Protein AF-A0AAN1KRB4-F1 (afdb_monomer)

Structure (mmCIF, N/CA/C/O backbone):
data_AF-A0AAN1KRB4-F1
#
_entry.id   AF-A0AAN1KRB4-F1
#
loop_
_atom_site.group_PDB
_atom_site.id
_atom_site.type_symbol
_atom_site.label_atom_id
_atom_site.label_alt_id
_atom_site.label_comp_id
_atom_site.label_asym_id
_atom_site.label_entity_id
_atom_site.label_seq_id
_atom_site.pdbx_PDB_ins_code
_atom_site.Cartn_x
_atom_site.Cartn_y
_atom_site.Cartn_z
_atom_site.occupancy
_atom_site.B_iso_or_equiv
_atom_site.auth_seq_id
_atom_site.auth_comp_id
_atom_site.auth_asym_id
_atom_site.auth_atom_id
_atom_site.pdbx_PDB_model_num
ATOM 1 N N . MET A 1 1 ? 8.442 -4.820 14.710 1.00 92.19 1 MET A N 1
ATOM 2 C CA . MET A 1 1 ? 7.983 -5.711 13.628 1.00 92.19 1 MET A CA 1
ATOM 3 C C . MET A 1 1 ? 9.066 -5.723 12.569 1.00 92.19 1 MET A C 1
ATOM 5 O O . MET A 1 1 ? 9.527 -4.646 12.217 1.00 92.19 1 MET A O 1
ATOM 9 N N . ASP A 1 2 ? 9.508 -6.899 12.137 1.00 96.44 2 ASP A N 1
ATOM 10 C CA . ASP A 1 2 ? 10.569 -7.043 11.136 1.00 96.44 2 ASP A CA 1
ATOM 11 C C . ASP A 1 2 ? 9.951 -7.158 9.734 1.00 96.44 2 ASP A C 1
ATOM 13 O O . ASP A 1 2 ? 9.523 -8.234 9.315 1.00 96.44 2 ASP A O 1
ATOM 17 N N . ILE A 1 3 ? 9.810 -6.015 9.053 1.00 97.56 3 ILE A N 1
ATOM 18 C CA . ILE A 1 3 ? 9.165 -5.931 7.735 1.00 97.56 3 ILE A CA 1
ATOM 19 C C . ILE A 1 3 ? 9.914 -6.744 6.665 1.00 97.56 3 ILE A C 1
ATOM 21 O O . ILE A 1 3 ? 9.226 -7.473 5.952 1.00 97.56 3 ILE A O 1
ATOM 25 N N . PRO A 1 4 ? 11.260 -6.709 6.562 1.00 96.88 4 PRO A N 1
ATOM 26 C CA . PRO A 1 4 ? 11.998 -7.571 5.634 1.00 96.88 4 PRO A CA 1
ATOM 27 C C . PRO A 1 4 ? 11.639 -9.058 5.760 1.00 96.88 4 PRO A C 1
ATOM 29 O O . PRO A 1 4 ? 11.318 -9.711 4.764 1.00 96.88 4 PRO A O 1
ATOM 32 N N . THR A 1 5 ? 11.609 -9.590 6.988 1.00 97.75 5 THR A N 1
ATOM 33 C CA . THR A 1 5 ? 11.229 -10.992 7.223 1.00 97.75 5 THR A CA 1
ATOM 34 C C . THR A 1 5 ? 9.788 -11.258 6.796 1.00 97.75 5 THR A C 1
ATOM 36 O O .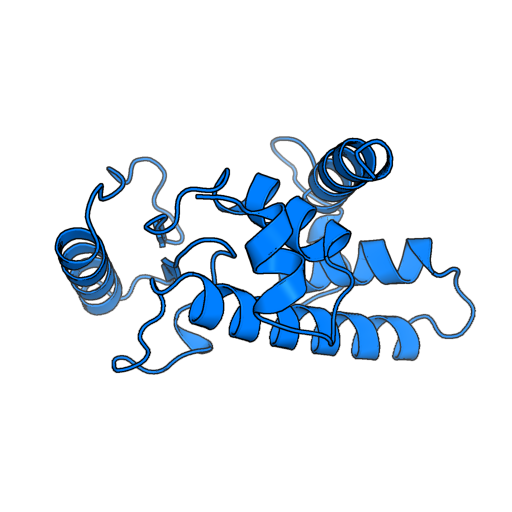 THR A 1 5 ? 9.531 -12.239 6.098 1.00 97.75 5 THR A O 1
ATOM 39 N N . LEU A 1 6 ? 8.837 -10.387 7.149 1.00 98.19 6 LEU A N 1
ATOM 40 C CA . LEU A 1 6 ? 7.437 -10.544 6.736 1.00 98.19 6 LEU A CA 1
ATOM 41 C C . LEU A 1 6 ? 7.275 -10.482 5.207 1.00 98.19 6 LEU A C 1
ATOM 43 O O . LEU A 1 6 ? 6.603 -11.329 4.622 1.00 98.19 6 LEU A O 1
ATOM 47 N N . ALA A 1 7 ? 7.937 -9.534 4.542 1.00 97.81 7 ALA A N 1
ATOM 48 C CA . ALA A 1 7 ? 7.913 -9.380 3.090 1.00 97.81 7 ALA A CA 1
ATOM 49 C C . ALA A 1 7 ? 8.419 -10.633 2.351 1.00 97.81 7 ALA A C 1
ATOM 51 O O . ALA A 1 7 ? 7.894 -10.963 1.284 1.00 97.81 7 ALA A O 1
ATOM 52 N N . ALA A 1 8 ? 9.404 -11.333 2.927 1.00 97.19 8 ALA A N 1
ATOM 53 C CA . ALA A 1 8 ? 9.984 -12.561 2.385 1.00 97.19 8 ALA A CA 1
ATOM 54 C C . ALA A 1 8 ? 9.190 -13.840 2.705 1.00 97.19 8 ALA A C 1
ATOM 56 O O . ALA A 1 8 ? 9.277 -14.815 1.956 1.00 97.19 8 ALA A O 1
ATOM 57 N N . THR A 1 9 ? 8.444 -13.861 3.814 1.00 97.75 9 THR A N 1
ATOM 58 C CA . THR A 1 9 ? 7.831 -15.093 4.348 1.00 97.75 9 THR A CA 1
ATOM 59 C C . THR A 1 9 ? 6.319 -15.164 4.192 1.00 97.75 9 THR A C 1
ATOM 61 O O . THR A 1 9 ? 5.792 -16.256 4.009 1.00 97.75 9 THR A O 1
ATOM 64 N N . CYS A 1 10 ? 5.608 -14.035 4.219 1.00 98.19 10 CYS A N 1
ATOM 65 C CA . CYS A 1 10 ? 4.147 -14.038 4.133 1.00 98.19 10 CYS A CA 1
ATOM 66 C C . CYS A 1 10 ? 3.632 -14.350 2.715 1.00 98.19 10 CYS A C 1
ATOM 68 O O . CYS A 1 10 ? 2.470 -14.705 2.550 1.00 98.19 10 CYS A O 1
ATOM 70 N N . GLN A 1 11 ? 4.467 -14.188 1.682 1.00 96.50 11 GLN A N 1
ATOM 71 C CA . GLN A 1 11 ? 4.102 -14.383 0.276 1.00 96.50 11 GLN A CA 1
ATOM 72 C C . GLN A 1 11 ? 5.343 -14.665 -0.591 1.00 96.50 11 GLN A C 1
ATOM 74 O O . GLN A 1 11 ? 6.457 -14.308 -0.213 1.00 96.50 11 GLN A O 1
ATOM 79 N N . HIS A 1 12 ? 5.155 -15.252 -1.781 1.00 96.06 12 HIS A N 1
ATOM 80 C CA . HIS A 1 12 ? 6.253 -15.604 -2.708 1.00 96.06 12 HIS A CA 1
ATOM 81 C C . HIS A 1 12 ? 6.036 -15.147 -4.162 1.00 96.06 12 HIS A C 1
ATOM 83 O O . HIS A 1 12 ? 6.743 -15.576 -5.072 1.00 96.06 12 HIS A O 1
ATOM 89 N N . GLN A 1 13 ? 5.037 -14.303 -4.407 1.00 95.88 13 GLN A N 1
ATOM 90 C CA . GLN A 1 13 ? 4.615 -13.891 -5.749 1.00 95.88 13 GLN A CA 1
ATOM 91 C C . GLN A 1 13 ? 5.159 -12.526 -6.185 1.00 95.88 13 GLN A C 1
ATOM 93 O O . GLN A 1 13 ? 5.163 -12.214 -7.375 1.00 95.88 13 GLN A O 1
ATOM 98 N N . VAL A 1 14 ? 5.606 -11.711 -5.233 1.00 97.75 14 VAL A N 1
ATOM 99 C CA . VAL A 1 14 ? 6.186 -10.385 -5.445 1.00 97.75 14 VAL A CA 1
ATOM 100 C C . VAL A 1 14 ? 7.538 -10.338 -4.737 1.00 97.75 14 VAL A C 1
ATOM 102 O O . VAL A 1 14 ? 7.695 -10.876 -3.643 1.00 97.75 14 VAL A O 1
ATOM 105 N N . HIS A 1 15 ? 8.534 -9.704 -5.355 1.00 97.12 15 HIS A N 1
ATOM 106 C CA . HIS A 1 15 ? 9.855 -9.569 -4.743 1.00 97.12 15 HIS A CA 1
ATOM 107 C C . HIS A 1 15 ? 9.760 -8.785 -3.414 1.00 97.12 15 HIS A C 1
ATOM 109 O O . HIS A 1 15 ? 9.125 -7.724 -3.415 1.00 97.12 15 HIS A O 1
ATOM 115 N N . PRO A 1 16 ? 10.400 -9.2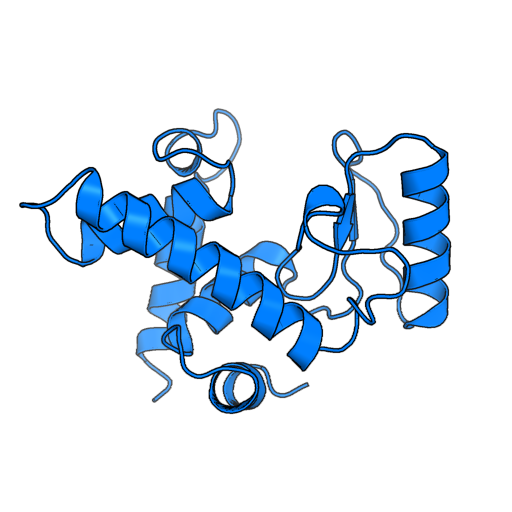32 -2.311 1.00 97.62 16 PRO A N 1
ATOM 116 C CA . PRO A 1 16 ? 10.265 -8.604 -0.988 1.00 97.62 16 PRO A CA 1
ATOM 117 C C . PRO A 1 16 ? 10.532 -7.096 -0.992 1.00 97.62 16 PRO A C 1
ATOM 119 O O . PRO A 1 16 ? 9.738 -6.327 -0.463 1.00 97.62 16 PRO A O 1
ATOM 122 N N . GLN A 1 17 ? 11.542 -6.662 -1.746 1.00 97.25 17 GLN A N 1
ATOM 123 C CA . GLN A 1 17 ? 11.878 -5.248 -1.924 1.00 97.25 17 GLN A CA 1
ATOM 124 C C . GLN A 1 17 ? 10.697 -4.370 -2.390 1.00 97.25 17 GLN A C 1
ATOM 126 O O . GLN A 1 17 ? 10.586 -3.208 -2.002 1.00 97.25 17 GLN A O 1
ATOM 131 N N . VAL A 1 18 ? 9.807 -4.899 -3.241 1.00 98.19 18 VAL A N 1
ATOM 132 C CA . VAL A 1 18 ? 8.611 -4.166 -3.692 1.00 98.19 18 VAL A CA 1
ATOM 133 C C . VAL A 1 18 ? 7.607 -4.043 -2.548 1.00 98.19 18 VAL A C 1
ATOM 135 O O . VAL A 1 18 ? 7.037 -2.972 -2.362 1.00 98.19 18 VAL A O 1
ATOM 138 N N . ILE A 1 19 ? 7.420 -5.107 -1.762 1.00 98.56 19 ILE A N 1
ATOM 139 C CA . ILE A 1 19 ? 6.548 -5.099 -0.581 1.00 98.56 19 ILE A CA 1
ATOM 140 C C . ILE A 1 19 ? 7.051 -4.074 0.440 1.00 98.56 19 ILE A C 1
ATOM 142 O O . ILE A 1 19 ? 6.280 -3.225 0.879 1.00 98.56 19 ILE A O 1
ATOM 146 N N . GLU A 1 20 ? 8.348 -4.088 0.752 1.00 98.50 20 GLU A N 1
ATOM 147 C CA . GLU A 1 20 ? 8.988 -3.130 1.663 1.00 98.50 20 GLU A CA 1
ATOM 148 C C . GLU A 1 20 ? 8.801 -1.682 1.185 1.00 98.50 20 GLU A C 1
ATOM 150 O O . GLU A 1 20 ? 8.389 -0.810 1.953 1.00 98.50 20 GLU A O 1
ATOM 155 N N . ALA A 1 21 ? 9.010 -1.428 -0.112 1.00 98.25 21 ALA A N 1
ATOM 156 C CA . ALA A 1 21 ? 8.821 -0.108 -0.705 1.00 98.25 21 ALA A CA 1
ATOM 157 C C . ALA A 1 21 ? 7.369 0.393 -0.622 1.00 98.25 21 ALA A C 1
ATOM 159 O O . ALA A 1 21 ? 7.152 1.586 -0.404 1.00 98.25 21 ALA A O 1
ATOM 160 N N . ILE A 1 22 ? 6.383 -0.495 -0.794 1.00 98.50 22 ILE A N 1
ATOM 161 C CA . ILE A 1 22 ? 4.960 -0.160 -0.660 1.00 98.50 22 ILE A CA 1
ATOM 162 C C . ILE A 1 22 ? 4.610 0.112 0.809 1.00 98.50 22 ILE A C 1
ATOM 164 O O . ILE A 1 22 ? 4.014 1.143 1.109 1.00 98.50 22 ILE A O 1
ATOM 168 N N . ILE A 1 23 ? 5.039 -0.737 1.746 1.00 98.62 23 ILE A N 1
ATOM 169 C CA . ILE A 1 23 ? 4.775 -0.542 3.182 1.00 98.62 23 ILE A CA 1
ATOM 170 C C . ILE A 1 23 ? 5.341 0.798 3.678 1.00 98.62 23 ILE A C 1
ATOM 172 O O . ILE A 1 23 ? 4.669 1.526 4.416 1.00 98.62 23 ILE A O 1
ATOM 176 N N . ASP A 1 24 ? 6.540 1.171 3.227 1.00 97.62 24 ASP A N 1
ATOM 177 C CA . ASP A 1 24 ? 7.171 2.455 3.543 1.00 97.62 24 ASP A CA 1
ATOM 178 C C . ASP A 1 24 ? 6.292 3.657 3.175 1.00 97.62 24 ASP A C 1
ATOM 180 O O . ASP A 1 24 ? 6.144 4.599 3.964 1.00 97.62 24 ASP A O 1
ATOM 184 N N . ILE A 1 25 ? 5.736 3.652 1.960 1.00 96.69 25 ILE A N 1
ATOM 185 C CA . ILE A 1 25 ? 4.970 4.788 1.432 1.00 96.69 25 ILE A CA 1
ATOM 186 C C . ILE A 1 25 ? 3.515 4.797 1.901 1.00 96.69 25 ILE A C 1
ATOM 188 O O . ILE A 1 25 ? 2.936 5.885 1.970 1.00 96.69 25 ILE A O 1
ATOM 192 N N . GLU A 1 26 ? 2.953 3.628 2.205 1.00 96.81 26 GLU A N 1
ATOM 193 C CA . GLU A 1 26 ? 1.548 3.455 2.577 1.00 96.81 26 GLU A CA 1
ATOM 194 C C . GLU A 1 26 ? 1.312 3.640 4.077 1.00 96.81 26 GLU A C 1
ATOM 196 O O . GLU A 1 26 ? 0.432 4.395 4.485 1.00 96.81 26 GLU A O 1
ATOM 201 N N . SER A 1 27 ? 2.127 3.006 4.921 1.00 97.75 27 SER A N 1
ATOM 202 C CA . SER A 1 27 ? 1.892 2.979 6.372 1.00 97.75 27 SER A CA 1
ATOM 203 C C . SER A 1 27 ? 3.092 3.409 7.207 1.00 97.75 27 SER A C 1
ATOM 205 O O . SER A 1 27 ? 2.940 3.646 8.408 1.00 97.75 27 SER A O 1
ATOM 207 N N . SER A 1 28 ? 4.282 3.512 6.604 1.00 96.56 28 SER A N 1
ATOM 208 C CA . SER A 1 28 ? 5.549 3.657 7.334 1.00 96.56 28 SER A CA 1
ATOM 209 C C . SER A 1 28 ? 5.765 2.521 8.347 1.00 96.56 28 SER A C 1
ATOM 211 O O . SER A 1 28 ? 6.266 2.751 9.447 1.00 96.56 28 SER A O 1
ATOM 213 N N . GLY A 1 29 ? 5.316 1.308 8.003 1.00 97.38 29 GLY A N 1
ATOM 214 C CA . GLY A 1 29 ? 5.437 0.117 8.848 1.00 97.38 29 GLY A CA 1
ATOM 215 C C . GLY A 1 29 ? 4.457 0.056 10.024 1.00 97.38 29 GLY A C 1
ATOM 216 O O . GLY A 1 29 ? 4.650 -0.753 10.931 1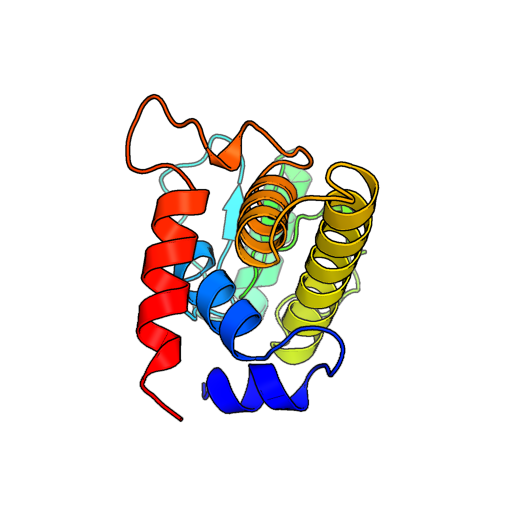.00 97.38 29 GLY A O 1
ATOM 217 N N . ARG A 1 30 ? 3.417 0.902 10.049 1.00 97.81 30 ARG A N 1
ATOM 218 C CA . ARG A 1 30 ? 2.379 0.873 11.092 1.00 97.81 30 ARG A CA 1
ATOM 219 C C . ARG A 1 30 ? 1.287 -0.140 10.722 1.00 97.81 30 ARG A C 1
ATOM 221 O O . ARG A 1 30 ? 0.535 0.121 9.783 1.00 97.81 30 ARG A O 1
ATOM 228 N N . PRO A 1 31 ? 1.142 -1.261 11.452 1.00 98.12 31 PRO A N 1
ATOM 229 C CA . PRO A 1 31 ? 0.234 -2.335 11.051 1.00 98.12 31 PRO A CA 1
ATOM 230 C C . PRO A 1 31 ? -1.242 -1.981 11.186 1.00 98.12 31 PRO A C 1
ATOM 232 O O . PRO A 1 31 ? -2.057 -2.578 10.503 1.00 98.12 31 PRO A O 1
ATOM 235 N N . TYR A 1 32 ? -1.576 -0.986 12.007 1.00 98.44 32 TYR A N 1
ATOM 236 C CA . TYR A 1 32 ? -2.952 -0.553 12.258 1.00 98.44 32 TYR A CA 1
ATOM 237 C C . TYR A 1 32 ? -3.317 0.736 11.511 1.00 98.44 32 TYR A C 1
ATOM 239 O O . TYR A 1 32 ? -4.289 1.405 11.848 1.00 98.44 32 TYR A O 1
ATOM 247 N N . ALA A 1 33 ? -2.516 1.129 10.514 1.00 98.19 33 ALA A N 1
ATOM 248 C CA . ALA A 1 33 ? -2.751 2.365 9.784 1.00 98.19 33 ALA A CA 1
ATOM 249 C C . ALA A 1 33 ? -4.105 2.348 9.058 1.00 98.19 33 ALA A C 1
ATOM 251 O O . ALA A 1 33 ? -4.454 1.370 8.395 1.00 98.19 33 ALA A O 1
ATOM 252 N N . LEU A 1 34 ? -4.838 3.454 9.138 1.00 98.25 34 LEU A N 1
ATOM 253 C CA . LEU A 1 34 ? -6.118 3.659 8.468 1.00 98.25 34 LEU A CA 1
ATOM 254 C C . LEU A 1 34 ? -6.119 4.999 7.738 1.00 98.25 34 LEU A C 1
ATOM 256 O O . LEU A 1 34 ? -5.782 6.038 8.317 1.00 98.25 34 LEU A O 1
ATOM 260 N N . ALA A 1 35 ? -6.560 4.977 6.486 1.00 96.94 35 ALA A N 1
ATOM 261 C CA . ALA A 1 35 ? -6.800 6.165 5.682 1.00 96.94 35 ALA A CA 1
ATOM 262 C C . ALA A 1 35 ? -8.224 6.133 5.129 1.00 96.94 35 ALA A C 1
ATOM 264 O O . ALA A 1 35 ? -8.670 5.108 4.625 1.00 96.94 35 ALA A O 1
ATOM 265 N N . ALA A 1 36 ? -8.928 7.263 5.182 1.00 96.81 36 ALA A N 1
ATOM 266 C CA . ALA A 1 36 ? -10.251 7.411 4.586 1.00 96.81 36 ALA A CA 1
ATOM 267 C C . ALA A 1 36 ? -10.257 8.574 3.592 1.00 96.81 36 ALA A C 1
ATOM 269 O O . ALA A 1 36 ? -9.708 9.645 3.863 1.00 96.81 36 ALA A O 1
ATOM 270 N N . VAL A 1 37 ? -10.890 8.384 2.434 1.00 93.31 37 VAL A N 1
ATOM 271 C CA . VAL A 1 37 ? -10.992 9.437 1.414 1.00 93.31 37 VAL A CA 1
ATOM 272 C C . VAL A 1 37 ? -11.678 10.674 2.003 1.00 93.31 37 VAL A C 1
ATOM 274 O O . VAL A 1 37 ? -12.794 10.605 2.517 1.00 93.31 37 VAL A O 1
ATOM 277 N N . GLY A 1 38 ? -11.000 11.819 1.896 1.00 90.12 38 GLY A N 1
ATOM 278 C CA . GLY A 1 38 ? -11.475 13.107 2.408 1.00 90.12 38 GLY A CA 1
ATOM 279 C C . GLY A 1 38 ? -11.083 13.407 3.857 1.00 90.12 38 GLY A C 1
ATOM 280 O O . GLY A 1 38 ? -11.263 14.542 4.284 1.00 90.12 38 GLY A O 1
ATOM 281 N N . GLU A 1 39 ? -10.499 12.451 4.583 1.00 89.25 39 GLU A N 1
ATOM 282 C CA . GLU A 1 39 ? -10.026 12.658 5.952 1.00 89.25 39 GLU A CA 1
ATOM 283 C C . GLU A 1 39 ? -8.520 12.939 5.975 1.00 89.25 39 GLU A C 1
ATOM 285 O O . GLU A 1 39 ? -7.713 12.164 5.461 1.00 89.25 39 GLU A O 1
ATOM 290 N N . THR A 1 40 ? -8.123 14.057 6.582 1.00 84.50 40 THR A N 1
ATOM 291 C CA . THR A 1 40 ? -6.709 14.464 6.692 1.00 84.50 40 THR A CA 1
ATOM 292 C C . THR A 1 40 ? -6.164 14.390 8.117 1.00 84.50 40 THR A C 1
ATOM 294 O O . THR A 1 40 ? -4.954 14.496 8.306 1.00 84.50 40 THR A O 1
ATOM 297 N N . THR A 1 41 ? -7.028 14.188 9.117 1.00 86.88 41 THR A N 1
ATOM 298 C CA . THR A 1 41 ? -6.682 14.236 10.547 1.00 86.88 41 THR A CA 1
ATOM 299 C C . THR A 1 41 ? -7.248 13.043 11.322 1.00 86.88 41 THR A C 1
ATOM 301 O O . THR A 1 41 ? -7.882 13.215 12.361 1.00 86.88 41 THR A O 1
ATOM 304 N N . LEU A 1 42 ? -7.041 11.822 10.821 1.00 93.00 42 LEU A N 1
ATOM 305 C CA . LEU A 1 42 ? -7.402 10.606 11.556 1.00 93.00 42 LEU A CA 1
ATOM 306 C C . LEU A 1 42 ? -6.356 10.294 12.630 1.00 93.00 42 LEU A C 1
ATOM 308 O O . LEU A 1 42 ? -5.199 10.011 12.304 1.00 93.00 42 LEU A O 1
ATOM 312 N N . THR A 1 43 ? -6.773 10.279 13.897 1.00 95.69 43 THR A N 1
ATOM 313 C CA . THR A 1 43 ? -5.961 9.725 14.987 1.00 95.69 43 THR A CA 1
ATOM 314 C C . THR A 1 43 ? -5.779 8.231 14.747 1.00 95.69 43 THR A C 1
ATOM 316 O O . THR A 1 43 ? -6.749 7.478 14.730 1.00 95.69 43 THR A O 1
ATOM 319 N N . GLN A 1 44 ? -4.533 7.813 14.526 1.00 97.19 44 GLN A N 1
ATOM 320 C CA . GLN A 1 44 ? -4.224 6.427 14.190 1.00 97.19 44 GLN A CA 1
ATOM 321 C C . GLN A 1 44 ? -4.334 5.528 15.431 1.00 97.19 44 GLN A C 1
ATOM 323 O O . GLN A 1 44 ? -3.825 5.904 16.491 1.00 97.19 44 GLN A O 1
ATOM 328 N N . PRO A 1 45 ? -4.960 4.348 15.307 1.00 97.50 45 PRO A N 1
ATOM 329 C CA . PRO A 1 45 ? -5.067 3.388 16.396 1.00 97.50 45 PRO A CA 1
ATOM 330 C C . PRO A 1 45 ? -3.690 2.810 16.747 1.00 97.50 45 PRO A C 1
ATOM 332 O O . PRO A 1 45 ? -2.796 2.692 15.904 1.00 97.50 45 PRO A O 1
ATOM 335 N N . VAL A 1 46 ? -3.526 2.436 18.016 1.00 96.19 46 VAL A N 1
ATOM 336 C CA . VAL A 1 46 ? -2.286 1.839 18.547 1.00 96.19 46 VAL A CA 1
ATOM 337 C C . VAL A 1 46 ? -2.450 0.361 18.905 1.00 96.19 46 VAL A C 1
ATOM 339 O O . VAL A 1 46 ? -1.470 -0.298 19.248 1.00 96.19 46 VAL A O 1
ATOM 342 N N . SER A 1 47 ? -3.671 -0.164 18.801 1.00 97.75 47 SER A N 1
ATOM 343 C CA . SER A 1 47 ? -4.016 -1.558 19.053 1.00 97.75 47 SER A CA 1
ATOM 344 C C . SER A 1 47 ? -4.929 -2.092 17.948 1.00 97.75 47 SER A C 1
ATOM 346 O O . SER A 1 47 ? -5.626 -1.323 17.286 1.00 97.75 47 SER A O 1
ATOM 348 N N . GLU A 1 48 ? -4.923 -3.407 17.748 1.00 97.38 48 GLU A N 1
ATOM 349 C CA . GLU A 1 48 ? -5.788 -4.065 16.767 1.00 97.38 48 GLU A CA 1
ATOM 350 C C . GLU A 1 48 ? -7.290 -3.889 17.078 1.00 97.38 48 GLU A C 1
ATOM 352 O O . GLU A 1 48 ? -8.026 -3.522 16.161 1.00 97.38 48 GLU A O 1
ATOM 357 N N . PRO A 1 49 ? -7.772 -4.037 18.333 1.00 98.00 49 PRO A N 1
ATOM 358 C CA . PRO A 1 49 ? -9.175 -3.762 18.650 1.00 98.00 49 PRO A CA 1
ATOM 359 C C . PRO A 1 49 ? -9.601 -2.328 18.318 1.00 98.00 49 PRO A C 1
ATOM 361 O O . PRO A 1 49 ? -10.661 -2.130 17.726 1.00 98.00 49 PRO A O 1
ATOM 364 N N . ASP A 1 50 ? -8.764 -1.331 18.635 1.00 98.19 50 ASP A N 1
ATOM 365 C CA . ASP A 1 50 ? -9.051 0.071 18.297 1.00 98.19 50 ASP A CA 1
ATOM 366 C C . ASP A 1 50 ? -9.069 0.292 16.778 1.00 98.19 5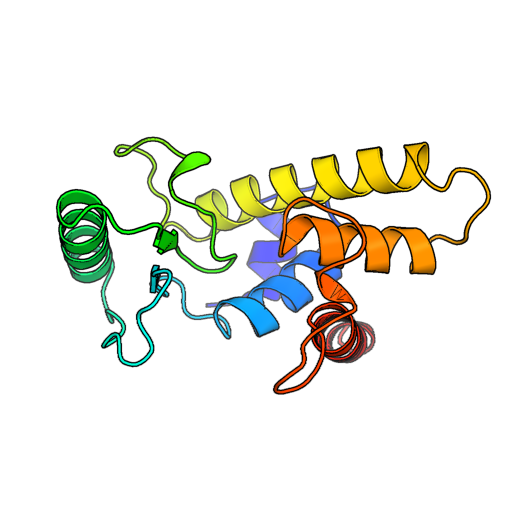0 ASP A C 1
ATOM 368 O O . ASP A 1 50 ? -9.812 1.137 16.275 1.00 98.19 50 ASP A O 1
ATOM 372 N N . ALA A 1 51 ? -8.257 -0.468 16.039 1.00 98.19 51 ALA A N 1
ATOM 373 C CA . ALA A 1 51 ? -8.204 -0.400 14.588 1.00 98.19 51 ALA A CA 1
ATOM 374 C C . ALA A 1 51 ? -9.490 -0.916 13.943 1.00 98.19 51 ALA A C 1
ATOM 376 O O . ALA A 1 51 ? -10.034 -0.234 13.076 1.00 98.19 51 ALA A O 1
ATOM 377 N N . TYR A 1 52 ? -10.026 -2.051 14.403 1.00 98.12 52 TYR A N 1
ATOM 378 C CA . TYR A 1 52 ? -11.337 -2.522 13.946 1.00 98.12 52 TYR A CA 1
ATOM 379 C C . TYR A 1 52 ? -12.458 -1.562 14.348 1.00 98.12 52 TYR A C 1
ATOM 381 O O . TYR A 1 52 ? -13.264 -1.197 13.500 1.00 98.12 52 TYR A O 1
ATOM 389 N N . ALA A 1 53 ? -12.457 -1.045 15.582 1.00 97.62 53 ALA A N 1
ATOM 390 C CA . ALA A 1 53 ? -13.463 -0.070 16.012 1.00 97.62 53 ALA A CA 1
ATOM 391 C C . ALA A 1 53 ? -13.471 1.199 15.135 1.00 97.62 53 ALA A C 1
ATOM 393 O O . ALA A 1 53 ? -14.537 1.709 14.770 1.00 97.62 53 ALA A O 1
ATOM 394 N N . LEU A 1 54 ? -12.291 1.717 14.774 1.00 97.56 54 LEU A N 1
ATOM 395 C CA . LEU A 1 54 ? -12.187 2.864 13.874 1.00 97.56 54 LEU A CA 1
ATOM 396 C C . LEU A 1 54 ? -12.583 2.501 12.436 1.00 97.56 54 LEU A C 1
ATOM 398 O O . LEU A 1 54 ? -13.285 3.284 11.795 1.00 97.56 54 LEU A O 1
ATOM 402 N N . LEU A 1 55 ? -12.164 1.337 11.933 1.00 97.50 55 LEU A N 1
ATOM 403 C CA . LEU A 1 55 ? -12.540 0.841 10.608 1.00 97.50 55 LEU A CA 1
ATOM 404 C C . LEU A 1 55 ? -14.066 0.740 10.474 1.00 97.50 55 LEU A C 1
ATOM 406 O O . LEU A 1 55 ? -14.629 1.329 9.552 1.00 97.50 55 LEU A O 1
ATOM 410 N N . ASP A 1 56 ? -14.733 0.102 11.436 1.00 96.62 56 ASP A N 1
ATOM 411 C CA . ASP A 1 56 ? -16.191 -0.039 11.480 1.00 96.62 56 ASP A CA 1
ATOM 412 C C . ASP A 1 56 ? -16.884 1.324 11.522 1.00 96.62 56 ASP A C 1
ATOM 414 O O . ASP A 1 56 ? -17.838 1.569 10.783 1.00 96.62 56 ASP A O 1
ATOM 418 N N . THR A 1 57 ? -16.369 2.250 12.338 1.00 96.50 57 THR A N 1
ATOM 419 C CA . THR A 1 57 ? -16.897 3.620 12.431 1.00 96.50 57 THR A CA 1
ATOM 420 C C . THR A 1 57 ? -16.829 4.340 11.082 1.00 96.50 57 THR A C 1
ATOM 422 O O . THR A 1 57 ? -17.791 4.992 10.669 1.00 96.50 57 THR A O 1
ATOM 425 N N . LEU A 1 58 ? -15.702 4.227 10.374 1.00 96.75 58 LEU A N 1
ATOM 426 C CA . LEU A 1 58 ? -15.507 4.873 9.077 1.00 96.75 58 LEU A CA 1
ATOM 427 C C . LEU A 1 58 ? -16.374 4.226 7.984 1.00 96.75 58 LEU A C 1
ATOM 429 O O . LEU A 1 58 ? -16.988 4.950 7.195 1.00 96.75 58 LEU A O 1
ATOM 433 N N . ILE A 1 59 ? -16.475 2.893 7.959 1.00 95.56 59 ILE A N 1
ATOM 434 C CA . ILE A 1 59 ? -17.331 2.155 7.017 1.00 95.56 59 ILE A CA 1
ATOM 435 C C . ILE A 1 59 ? -18.806 2.498 7.247 1.00 95.56 59 ILE A C 1
ATOM 437 O O . ILE A 1 59 ? -19.513 2.824 6.292 1.00 95.56 59 ILE A O 1
ATOM 441 N N . ALA A 1 60 ? -19.269 2.501 8.500 1.00 95.94 60 ALA A N 1
ATOM 442 C CA . ALA A 1 60 ? -20.643 2.864 8.852 1.00 95.94 60 ALA A CA 1
ATOM 443 C C . ALA A 1 60 ? -20.982 4.317 8.471 1.00 95.94 60 ALA A C 1
ATOM 445 O O . ALA A 1 60 ? -22.122 4.624 8.124 1.00 95.94 60 ALA A O 1
ATOM 446 N N . ALA A 1 61 ? -19.984 5.206 8.468 1.00 95.81 61 ALA A N 1
ATOM 447 C CA . ALA A 1 61 ? -20.105 6.576 7.974 1.00 95.81 61 ALA A CA 1
ATOM 448 C C . ALA A 1 61 ? -20.057 6.693 6.433 1.00 95.81 61 ALA A C 1
ATOM 450 O O . ALA A 1 61 ? -20.026 7.807 5.903 1.00 95.81 61 ALA A O 1
ATOM 451 N N . GLY A 1 62 ? -20.028 5.574 5.699 1.00 95.69 62 GLY A N 1
ATOM 452 C CA . GLY A 1 62 ? -20.007 5.536 4.235 1.00 95.69 62 GLY A CA 1
ATOM 453 C C . GLY A 1 62 ? -18.678 5.982 3.624 1.00 95.69 62 GLY A C 1
ATOM 454 O O . GLY A 1 62 ? -18.638 6.388 2.460 1.00 95.69 62 GLY A O 1
ATOM 455 N N . LYS A 1 63 ? -17.588 5.966 4.399 1.00 96.75 63 LYS A N 1
ATOM 456 C CA . LYS A 1 63 ? -16.267 6.354 3.904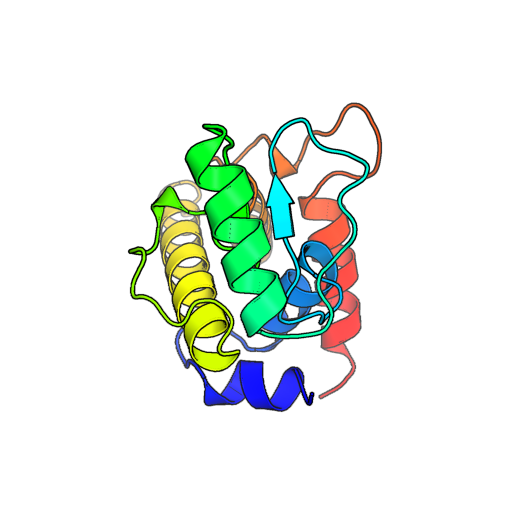 1.00 96.75 63 LYS A CA 1
ATOM 457 C C . LYS A 1 63 ? -15.666 5.249 3.041 1.00 96.75 63 LYS A C 1
ATOM 459 O O . LYS A 1 63 ? -15.957 4.068 3.203 1.00 96.75 63 LYS A O 1
ATOM 464 N N . ASN A 1 64 ? -14.790 5.664 2.130 1.00 96.56 64 ASN A N 1
ATOM 465 C CA . ASN A 1 64 ? -13.916 4.762 1.395 1.00 96.56 64 ASN A CA 1
ATOM 466 C C . ASN A 1 64 ? -12.589 4.643 2.158 1.00 96.56 64 ASN A C 1
ATOM 468 O O . ASN A 1 64 ? -11.842 5.627 2.219 1.00 96.56 64 ASN A O 1
ATOM 472 N N . VAL A 1 65 ? -12.346 3.480 2.766 1.00 97.38 65 VAL A N 1
ATOM 473 C CA . VAL A 1 65 ? -11.271 3.252 3.738 1.00 97.38 65 VAL A CA 1
ATOM 474 C C . VAL A 1 65 ? -10.235 2.262 3.205 1.00 97.38 65 VAL A C 1
ATOM 476 O O . VAL A 1 65 ? -10.568 1.272 2.556 1.00 97.38 65 VAL A O 1
ATOM 479 N N . SER A 1 66 ? -8.970 2.531 3.513 1.00 98.00 66 SER A N 1
ATOM 480 C CA . SER A 1 66 ? -7.829 1.642 3.306 1.00 98.00 66 SER A CA 1
ATOM 481 C C . SER A 1 66 ? -7.174 1.292 4.643 1.00 98.00 66 SER A C 1
ATOM 483 O O . SER A 1 66 ? -7.055 2.156 5.513 1.00 98.00 66 SER A O 1
ATOM 485 N N . ALA A 1 67 ? -6.747 0.036 4.800 1.00 98.44 67 ALA A N 1
ATOM 486 C CA . ALA A 1 67 ? -6.332 -0.536 6.078 1.00 98.44 67 ALA A CA 1
ATOM 487 C C . ALA A 1 67 ? -4.979 -1.271 6.030 1.00 98.44 67 ALA A C 1
ATOM 489 O O . ALA A 1 67 ? -4.636 -1.981 5.079 1.00 98.44 67 ALA A O 1
ATOM 490 N N . GLY A 1 68 ? -4.231 -1.126 7.120 1.00 98.56 68 GLY A N 1
ATOM 491 C CA . GLY A 1 68 ? -3.051 -1.911 7.463 1.00 98.56 68 GLY A CA 1
ATOM 492 C C . GLY A 1 68 ? -1.762 -1.533 6.733 1.00 98.56 68 GLY A C 1
ATOM 493 O O . GLY A 1 68 ? -1.655 -0.464 6.125 1.00 98.56 68 GLY A O 1
ATOM 494 N N . LEU A 1 69 ? -0.761 -2.415 6.824 1.00 98.69 69 LEU A N 1
ATOM 495 C CA . LEU A 1 69 ? 0.613 -2.186 6.348 1.00 98.69 69 LEU A CA 1
ATOM 496 C C . LEU A 1 69 ? 0.694 -1.720 4.889 1.00 98.69 69 LEU A C 1
ATOM 498 O O . LEU A 1 69 ? 1.476 -0.823 4.571 1.00 98.69 69 LEU A O 1
ATOM 502 N N . MET A 1 70 ? -0.108 -2.329 4.025 1.00 98.75 70 MET A N 1
ATOM 503 C CA . MET A 1 70 ? -0.149 -2.096 2.586 1.00 98.75 70 MET A CA 1
ATOM 504 C C . MET A 1 70 ? -1.375 -1.278 2.152 1.00 98.75 70 MET A C 1
ATOM 506 O O . MET A 1 70 ? -1.597 -1.120 0.954 1.00 98.75 70 MET A O 1
ATOM 510 N N . GLN A 1 71 ? -2.154 -0.741 3.104 1.00 98.50 71 GLN A N 1
ATOM 511 C CA . GLN A 1 71 ? -3.319 0.123 2.856 1.00 98.50 71 GLN A CA 1
ATOM 512 C C . GLN A 1 71 ? -4.338 -0.485 1.874 1.00 98.50 71 GLN A C 1
ATOM 514 O O . GLN A 1 71 ? -4.815 0.168 0.941 1.00 98.50 71 GLN A O 1
ATOM 519 N N . ILE A 1 72 ? -4.706 -1.747 2.108 1.00 98.56 72 ILE A N 1
ATOM 520 C CA . ILE A 1 72 ? -5.684 -2.467 1.285 1.00 98.56 72 ILE A CA 1
ATOM 521 C C . ILE A 1 72 ? -7.039 -1.786 1.417 1.00 98.56 72 ILE A C 1
ATOM 523 O O . ILE A 1 72 ? -7.479 -1.493 2.525 1.00 98.56 72 ILE A O 1
ATOM 527 N N . ASN A 1 73 ? -7.689 -1.508 0.292 1.00 97.94 73 ASN A N 1
ATOM 528 C CA . ASN A 1 73 ? -8.994 -0.863 0.288 1.00 97.94 73 ASN A CA 1
ATOM 529 C C . ASN A 1 73 ? -10.107 -1.825 0.728 1.00 97.94 73 ASN A C 1
ATOM 531 O O . ASN A 1 73 ? -10.094 -2.984 0.316 1.00 97.94 73 ASN A O 1
ATOM 535 N N . GLN A 1 74 ? -11.096 -1.328 1.478 1.00 96.75 74 GLN A N 1
ATOM 536 C CA . GLN A 1 74 ? -12.236 -2.107 1.987 1.00 96.75 74 GLN A CA 1
ATOM 537 C C . GLN A 1 74 ? -13.022 -2.857 0.903 1.00 96.75 74 GLN A C 1
ATOM 539 O O . GLN A 1 74 ? -13.689 -3.836 1.193 1.00 96.75 74 GLN A O 1
ATOM 544 N N . GLN A 1 75 ? -12.949 -2.428 -0.359 1.00 96.00 75 GLN A N 1
ATOM 545 C CA . GLN A 1 75 ? -13.592 -3.137 -1.471 1.00 96.00 75 GLN A CA 1
ATOM 546 C C . GLN A 1 75 ? -12.916 -4.476 -1.831 1.00 96.00 75 GLN A C 1
ATOM 548 O O . GLN A 1 75 ? -13.431 -5.205 -2.676 1.00 96.00 75 GLN A O 1
ATOM 553 N N . HIS A 1 76 ? -11.735 -4.767 -1.273 1.00 96.69 76 HIS A N 1
ATOM 554 C CA . HIS A 1 76 ? -10.925 -5.941 -1.609 1.00 96.69 76 HIS A CA 1
ATOM 555 C C . HIS A 1 76 ? -10.873 -6.998 -0.506 1.00 96.69 76 HIS A C 1
ATOM 557 O O . HIS A 1 76 ? -10.184 -7.994 -0.695 1.00 96.69 76 HIS A O 1
ATOM 563 N N . PHE A 1 77 ? -11.557 -6.805 0.620 1.00 96.31 77 PHE A N 1
ATOM 564 C CA . PHE A 1 77 ? -11.619 -7.786 1.700 1.00 96.31 77 PHE A CA 1
ATOM 565 C C . PHE A 1 77 ? -12.982 -7.746 2.392 1.00 96.31 77 PHE A C 1
ATOM 567 O O . PHE A 1 77 ? -13.642 -6.710 2.426 1.00 96.31 77 PHE A O 1
ATOM 574 N N . ASP A 1 78 ? -13.390 -8.881 2.953 1.00 93.81 78 ASP A N 1
ATOM 575 C CA . ASP A 1 78 ? -14.637 -8.998 3.709 1.00 93.81 78 ASP A CA 1
ATOM 576 C C . ASP A 1 78 ? -14.448 -8.560 5.166 1.00 93.81 78 ASP A C 1
ATOM 578 O O . ASP A 1 78 ? -13.331 -8.583 5.684 1.00 93.81 78 ASP A O 1
ATOM 582 N N . VAL A 1 79 ? -15.547 -8.226 5.849 1.00 85.06 79 VAL A N 1
ATOM 583 C CA . VAL A 1 79 ? -15.548 -7.749 7.248 1.00 85.06 79 VAL A CA 1
ATOM 584 C C . VAL A 1 79 ? -14.848 -8.704 8.225 1.00 85.06 79 VAL A C 1
ATOM 586 O O . VAL A 1 79 ? -14.175 -8.248 9.142 1.00 85.06 79 VAL A O 1
ATOM 589 N N . ASP A 1 80 ? -14.939 -10.015 7.989 1.00 90.81 80 ASP A N 1
ATOM 590 C CA . ASP A 1 80 ? -14.335 -11.046 8.846 1.00 90.81 80 ASP A CA 1
ATOM 591 C C . ASP A 1 80 ? -12.850 -11.304 8.526 1.00 90.81 80 ASP A C 1
ATOM 593 O O . ASP A 1 80 ? -12.202 -12.146 9.153 1.00 90.81 80 ASP A O 1
ATOM 597 N N . THR A 1 81 ? -12.291 -10.609 7.531 1.00 96.19 81 THR A N 1
ATOM 598 C CA . THR A 1 81 ? -10.876 -10.744 7.179 1.00 96.19 81 THR A CA 1
ATOM 599 C C . THR A 1 81 ? -10.026 -10.173 8.311 1.00 96.19 81 THR A C 1
ATOM 601 O O . THR A 1 81 ? -10.233 -9.013 8.676 1.00 96.19 81 THR A O 1
ATOM 604 N N . PRO A 1 82 ? -9.012 -10.904 8.818 1.00 97.75 82 PRO A N 1
ATOM 605 C CA . PRO A 1 82 ? -8.078 -10.373 9.802 1.00 97.75 82 PRO A CA 1
ATOM 606 C C . PRO A 1 82 ? -7.107 -9.381 9.136 1.00 97.75 82 PRO A C 1
ATOM 608 O O . PRO A 1 82 ? -5.910 -9.621 9.028 1.00 97.75 82 PRO A O 1
ATOM 611 N N . ILE A 1 83 ? -7.617 -8.268 8.606 1.00 98.38 83 ILE A N 1
ATOM 612 C CA . ILE A 1 83 ? -6.884 -7.384 7.693 1.00 98.38 83 ILE A CA 1
ATOM 613 C C . ILE A 1 83 ? -5.730 -6.638 8.372 1.00 98.38 83 ILE A C 1
ATOM 615 O O . ILE A 1 83 ? -4.829 -6.152 7.687 1.00 98.38 83 ILE A O 1
ATOM 619 N N . PHE A 1 84 ? -5.737 -6.555 9.703 1.00 98.56 84 PHE A N 1
ATOM 620 C CA . PHE A 1 84 ? -4.645 -5.991 10.497 1.00 98.56 84 PHE A CA 1
ATOM 621 C C . PHE A 1 84 ? -3.582 -7.025 10.908 1.00 98.56 84 PHE A C 1
ATOM 623 O O . PHE A 1 84 ? -2.518 -6.621 11.386 1.00 98.56 84 PHE A O 1
ATOM 630 N N . ASP A 1 85 ? -3.804 -8.324 10.659 1.00 98.44 85 ASP A N 1
ATOM 631 C CA . ASP A 1 85 ? -2.736 -9.322 10.731 1.00 98.44 85 ASP A CA 1
ATOM 632 C C . ASP A 1 85 ? -1.688 -9.018 9.640 1.00 98.44 85 ASP A C 1
ATOM 634 O O . ASP A 1 85 ? -2.038 -8.897 8.458 1.00 98.44 85 ASP A O 1
ATOM 638 N N . PRO A 1 86 ? -0.394 -8.891 9.991 1.00 98.38 86 PRO A N 1
ATOM 639 C CA . PRO A 1 86 ? 0.630 -8.469 9.043 1.00 98.38 86 PRO A CA 1
ATOM 640 C C . PRO A 1 86 ? 0.733 -9.351 7.798 1.00 98.38 86 PRO A C 1
ATOM 642 O O . PRO A 1 86 ? 0.828 -8.822 6.689 1.00 98.38 86 PRO A O 1
ATOM 645 N N . CYS A 1 87 ? 0.699 -10.678 7.954 1.00 98.56 87 CYS A N 1
ATOM 646 C CA . CYS A 1 87 ? 0.841 -11.578 6.812 1.00 98.56 87 CYS A CA 1
ATOM 647 C C . CYS A 1 87 ? -0.408 -11.606 5.939 1.00 98.56 87 CYS A C 1
ATOM 649 O O . CYS A 1 87 ? -0.288 -11.648 4.712 1.00 98.56 87 CYS A O 1
ATOM 651 N N . THR A 1 88 ? -1.591 -11.525 6.542 1.00 98.69 88 THR A N 1
ATOM 652 C CA . THR A 1 88 ? -2.851 -11.387 5.813 1.00 98.69 88 THR A CA 1
ATOM 653 C C . THR A 1 88 ? -2.825 -10.118 4.967 1.00 98.69 88 THR A C 1
ATOM 655 O O . THR A 1 88 ? -2.998 -10.187 3.749 1.00 98.69 88 THR A O 1
ATOM 658 N N . ASN A 1 89 ? -2.500 -8.968 5.566 1.00 98.75 89 ASN A N 1
ATOM 659 C CA . ASN A 1 89 ? -2.427 -7.695 4.851 1.00 98.75 89 ASN A CA 1
ATOM 660 C C . ASN A 1 89 ? -1.405 -7.728 3.700 1.00 98.75 89 ASN A C 1
ATOM 662 O O . ASN A 1 89 ? -1.706 -7.300 2.583 1.00 98.75 89 ASN A O 1
ATOM 666 N N . ILE A 1 90 ? -0.220 -8.301 3.953 1.00 98.81 90 ILE A N 1
ATOM 667 C CA . ILE A 1 90 ? 0.834 -8.450 2.943 1.00 98.81 90 ILE A CA 1
ATOM 668 C C . ILE A 1 90 ? 0.394 -9.355 1.793 1.00 98.81 90 ILE A C 1
ATOM 670 O O . ILE A 1 90 ? 0.658 -9.047 0.632 1.00 98.81 90 ILE A O 1
ATOM 674 N N . THR A 1 91 ? -0.305 -10.449 2.090 1.00 98.69 91 THR A N 1
ATOM 675 C CA . THR A 1 91 ? -0.797 -11.384 1.071 1.00 98.69 91 THR A CA 1
ATOM 676 C C . THR A 1 91 ? -1.792 -10.704 0.133 1.00 98.69 91 THR A C 1
ATOM 678 O O . THR A 1 91 ? -1.643 -10.798 -1.087 1.00 98.69 91 THR A O 1
ATOM 681 N N . TYR A 1 92 ? -2.755 -9.956 0.678 1.00 98.62 92 TYR A N 1
ATOM 682 C CA . TYR A 1 92 ? -3.721 -9.197 -0.124 1.00 98.62 92 TYR A CA 1
ATOM 683 C C . TYR A 1 92 ? -3.034 -8.119 -0.975 1.00 98.62 92 TYR A C 1
ATOM 685 O O . TYR A 1 92 ? -3.298 -7.999 -2.173 1.00 98.62 92 TYR A O 1
ATOM 693 N N . GLY A 1 93 ? -2.091 -7.370 -0.396 1.00 98.69 93 GLY A N 1
ATOM 694 C CA . GLY A 1 93 ? -1.329 -6.362 -1.138 1.00 98.69 93 GLY A CA 1
ATOM 695 C C . GLY A 1 93 ? -0.487 -6.966 -2.259 1.00 98.69 93 GLY A C 1
ATOM 696 O O . GLY A 1 93 ? -0.468 -6.448 -3.377 1.00 98.69 93 GLY A O 1
ATOM 697 N N . ALA A 1 94 ? 0.151 -8.110 -2.007 1.00 98.69 94 ALA A N 1
ATOM 698 C CA . ALA A 1 94 ? 0.918 -8.834 -3.012 1.00 98.69 94 ALA A CA 1
ATOM 699 C C . ALA A 1 94 ? 0.040 -9.334 -4.169 1.00 98.69 94 ALA A C 1
ATOM 701 O O . ALA A 1 94 ? 0.494 -9.321 -5.317 1.00 98.69 94 ALA A O 1
ATOM 702 N N . GLN A 1 95 ? -1.203 -9.755 -3.905 1.00 98.69 95 GLN A N 1
ATOM 703 C CA . GLN A 1 95 ? -2.177 -10.138 -4.939 1.00 98.69 95 GLN A CA 1
ATOM 704 C C . GLN A 1 95 ? -2.521 -8.960 -5.847 1.00 98.69 95 GLN A C 1
ATOM 706 O O . GLN A 1 95 ? -2.345 -9.059 -7.062 1.00 98.69 95 GLN A O 1
ATOM 711 N N . LEU A 1 96 ? -2.872 -7.811 -5.269 1.00 98.56 96 LEU A N 1
ATOM 712 C CA . LEU A 1 96 ? -3.158 -6.598 -6.039 1.00 98.56 96 LEU A CA 1
ATOM 713 C C . LEU A 1 96 ? -1.945 -6.125 -6.857 1.00 98.56 96 LEU A C 1
ATOM 715 O O . LEU A 1 96 ? -2.087 -5.750 -8.024 1.00 98.56 96 LEU A O 1
ATOM 719 N N . LEU A 1 97 ? -0.739 -6.176 -6.279 1.00 98.62 97 LEU A N 1
ATOM 720 C CA . LEU A 1 97 ? 0.502 -5.842 -6.983 1.00 98.62 97 LEU A CA 1
ATOM 721 C C . LEU A 1 97 ? 0.757 -6.774 -8.163 1.00 98.62 97 LEU A C 1
ATOM 723 O O . LEU A 1 97 ? 1.058 -6.296 -9.257 1.00 98.62 97 LEU A O 1
ATOM 727 N N . LYS A 1 98 ? 0.616 -8.088 -7.963 1.00 98.62 98 LYS A N 1
ATOM 728 C CA . LYS A 1 98 ? 0.791 -9.076 -9.030 1.00 98.62 98 LYS A CA 1
ATOM 729 C C . LYS A 1 98 ? -0.197 -8.826 -10.169 1.00 98.62 98 LYS A C 1
ATOM 731 O O . LYS A 1 98 ? 0.211 -8.774 -11.328 1.00 98.62 98 LYS A O 1
ATOM 736 N N . ASP A 1 99 ? -1.464 -8.592 -9.849 1.00 98.62 99 ASP A N 1
ATOM 737 C CA . ASP A 1 99 ? -2.501 -8.324 -10.845 1.00 98.62 99 ASP A CA 1
ATOM 738 C C . ASP A 1 99 ? -2.239 -7.026 -11.618 1.00 98.62 99 ASP A C 1
ATOM 740 O O . ASP A 1 99 ? -2.405 -6.961 -12.841 1.00 98.62 99 ASP A O 1
ATOM 744 N N . CYS A 1 100 ? -1.791 -5.975 -10.929 1.00 98.69 100 CYS A N 1
ATOM 745 C CA . CYS A 1 100 ? -1.342 -4.741 -11.565 1.00 98.69 100 CYS A CA 1
ATOM 746 C C . CYS A 1 100 ? -0.126 -4.964 -12.471 1.00 98.69 100 CYS A C 1
ATOM 748 O O . CYS A 1 100 ? -0.103 -4.440 -13.587 1.00 98.69 100 CYS A O 1
ATOM 750 N N .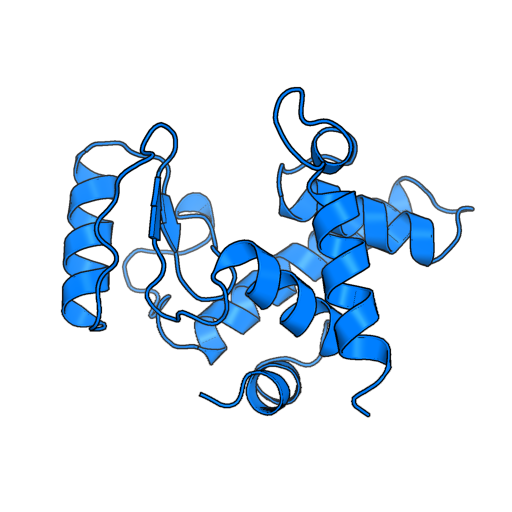 HIS A 1 101 ? 0.845 -5.766 -12.036 1.00 98.69 101 HIS A N 1
ATOM 751 C CA . HIS A 1 101 ? 2.048 -6.062 -12.806 1.00 98.69 101 HIS A CA 1
ATOM 752 C C . HIS A 1 101 ? 1.742 -6.861 -14.072 1.00 98.69 101 HIS A C 1
ATOM 754 O O . HIS A 1 101 ? 2.195 -6.511 -15.163 1.00 98.69 101 HIS A O 1
ATOM 760 N N . ASP A 1 102 ? 0.892 -7.879 -13.962 1.00 98.56 102 ASP A N 1
ATOM 761 C CA . ASP A 1 102 ? 0.461 -8.683 -15.101 1.00 98.56 102 ASP A CA 1
ATOM 762 C C . ASP A 1 102 ? -0.308 -7.834 -16.124 1.00 98.56 102 ASP A C 1
ATOM 764 O O . ASP A 1 102 ? -0.119 -7.990 -17.335 1.00 98.56 102 ASP A O 1
ATOM 768 N N . ARG A 1 103 ? -1.144 -6.890 -15.666 1.00 98.69 103 ARG A N 1
ATOM 769 C CA . ARG A 1 103 ? -1.797 -5.915 -16.555 1.00 98.69 103 ARG A CA 1
ATOM 770 C C . ARG A 1 103 ? -0.792 -4.949 -17.186 1.00 98.69 103 ARG A C 1
ATOM 772 O O . ARG A 1 103 ? -0.913 -4.680 -18.378 1.00 98.69 103 ARG A O 1
ATOM 779 N N . ALA A 1 104 ? 0.198 -4.463 -16.436 1.00 98.62 104 ALA A N 1
ATOM 780 C CA . ALA A 1 104 ? 1.232 -3.568 -16.957 1.00 98.62 104 ALA A CA 1
ATOM 781 C C . ALA A 1 104 ? 2.038 -4.235 -18.082 1.00 98.62 104 ALA A C 1
ATOM 783 O O . ALA A 1 104 ? 2.200 -3.648 -19.148 1.00 98.62 104 ALA A O 1
ATOM 784 N N . LYS A 1 105 ? 2.452 -5.496 -17.903 1.00 98.50 105 LYS A N 1
ATOM 785 C CA . LYS A 1 105 ? 3.152 -6.271 -18.943 1.00 98.50 105 LYS A CA 1
ATOM 786 C C . LYS A 1 105 ? 2.321 -6.447 -20.212 1.00 98.50 105 LYS A C 1
ATOM 788 O O . LYS A 1 105 ? 2.865 -6.389 -21.308 1.00 98.50 105 LYS A O 1
ATOM 793 N N . ARG A 1 106 ? 1.005 -6.655 -20.080 1.00 98.56 106 ARG A N 1
ATOM 794 C CA . ARG A 1 106 ? 0.097 -6.745 -21.238 1.00 98.56 106 ARG A CA 1
ATOM 795 C C . ARG A 1 106 ? -0.091 -5.404 -21.940 1.00 98.56 106 ARG A C 1
ATOM 797 O O . ARG A 1 106 ? -0.188 -5.378 -23.160 1.00 98.56 106 ARG A O 1
ATOM 804 N N . GLN A 1 107 ? -0.160 -4.316 -21.179 1.00 98.38 107 GLN A N 1
ATOM 805 C CA . GLN A 1 107 ? -0.341 -2.971 -21.720 1.00 98.38 107 GLN A CA 1
ATOM 806 C C . GLN A 1 107 ? 0.919 -2.450 -22.425 1.00 98.38 107 GLN A C 1
ATOM 808 O O . GLN A 1 107 ? 0.810 -1.720 -23.408 1.00 98.38 107 GLN A O 1
ATOM 813 N N . PHE A 1 108 ? 2.095 -2.824 -21.924 1.00 97.88 108 PHE A N 1
ATOM 814 C CA . PHE A 1 108 ? 3.395 -2.299 -22.338 1.00 97.88 108 PHE A CA 1
ATOM 815 C C . PHE A 1 108 ? 4.354 -3.434 -22.755 1.00 97.88 108 PHE A C 1
ATOM 817 O O . PHE A 1 108 ? 5.444 -3.555 -22.200 1.00 97.88 108 PHE A O 1
ATOM 824 N N . PRO A 1 109 ? 3.986 -4.319 -23.701 1.00 97.69 109 PRO A N 1
ATOM 825 C CA . PRO A 1 109 ? 4.670 -5.602 -23.919 1.00 97.69 109 PRO A CA 1
ATOM 826 C C . PRO A 1 109 ? 6.125 -5.495 -24.400 1.00 97.69 109 PRO A C 1
ATOM 828 O O . PRO A 1 109 ? 6.868 -6.471 -24.312 1.00 97.69 109 PRO A O 1
ATOM 831 N N . HIS A 1 110 ? 6.535 -4.331 -24.908 1.00 97.88 110 HIS A N 1
ATOM 832 C CA . HIS A 1 110 ? 7.880 -4.078 -25.437 1.00 97.88 110 HIS A CA 1
ATOM 833 C C . HIS A 1 110 ? 8.712 -3.132 -24.564 1.00 97.88 110 HIS A C 1
ATOM 835 O O . HIS A 1 110 ? 9.842 -2.804 -24.921 1.00 97.88 110 HIS A O 1
ATOM 841 N N . ASP A 1 111 ? 8.161 -2.693 -23.435 1.00 98.19 111 ASP A N 1
ATOM 842 C CA . ASP A 1 111 ? 8.850 -1.806 -22.512 1.00 98.19 111 ASP A CA 1
ATOM 843 C C . ASP A 1 111 ? 9.743 -2.569 -21.525 1.00 98.19 111 ASP A C 1
ATOM 845 O O . ASP A 1 111 ? 9.701 -3.792 -21.394 1.00 98.19 111 ASP A O 1
ATOM 849 N N . SER A 1 112 ? 10.588 -1.819 -20.820 1.00 97.81 112 SER A N 1
ATOM 850 C CA . SER A 1 112 ? 11.519 -2.381 -19.841 1.00 97.81 112 SER A CA 1
ATOM 851 C C . SER A 1 112 ? 10.826 -2.824 -18.539 1.00 97.81 112 SER A C 1
ATOM 853 O O . SER A 1 112 ? 9.788 -2.269 -18.167 1.00 97.81 112 SER A O 1
ATOM 855 N N . PRO A 1 113 ? 11.452 -3.724 -17.753 1.00 96.56 113 PRO A N 1
ATOM 856 C CA . PRO A 1 113 ? 10.964 -4.083 -16.421 1.00 96.56 113 PRO A CA 1
ATOM 857 C C . PRO A 1 113 ? 10.759 -2.889 -15.476 1.00 96.56 113 PRO A C 1
ATOM 859 O O . PRO A 1 113 ? 9.854 -2.922 -14.646 1.00 96.56 113 PRO A O 1
ATOM 862 N N . LEU A 1 114 ? 11.556 -1.820 -15.614 1.00 96.00 114 LEU A N 1
ATOM 863 C CA . LEU A 1 114 ? 11.389 -0.597 -14.820 1.00 96.00 114 LEU A CA 1
ATOM 864 C C . LEU A 1 114 ? 10.086 0.132 -15.168 1.00 96.00 114 LEU A C 1
ATOM 866 O O . LEU A 1 114 ? 9.3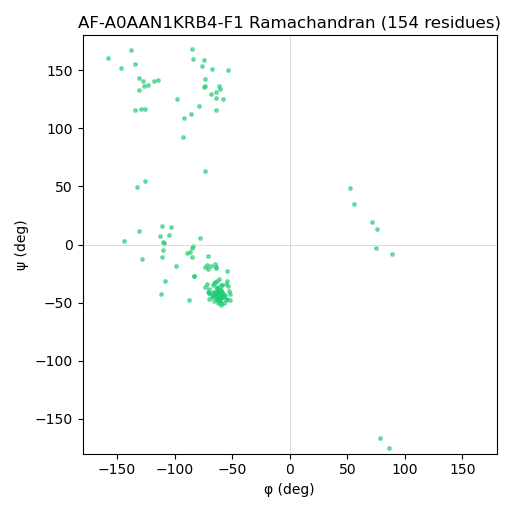59 0.538 -14.266 1.00 96.00 114 LEU A O 1
ATOM 870 N N . VAL A 1 115 ? 9.747 0.230 -16.458 1.00 97.88 115 VAL A N 1
ATOM 871 C CA . VAL A 1 115 ? 8.469 0.815 -16.901 1.00 97.88 115 VAL A CA 1
ATOM 872 C C . VAL A 1 115 ? 7.296 -0.011 -16.377 1.00 97.88 115 VAL A C 1
ATOM 874 O O . VAL A 1 115 ? 6.320 0.554 -15.883 1.00 97.88 115 VAL A O 1
ATOM 877 N N . TRP A 1 116 ? 7.395 -1.344 -16.411 1.00 98.50 116 TRP A N 1
ATOM 878 C CA . TRP A 1 116 ? 6.366 -2.208 -15.830 1.00 98.50 116 TRP A CA 1
ATOM 879 C C . TRP A 1 116 ? 6.222 -2.000 -14.329 1.00 98.50 116 TRP A C 1
ATOM 881 O O . TRP A 1 116 ? 5.097 -1.957 -13.837 1.00 98.50 116 TRP A O 1
ATOM 891 N N . LEU A 1 117 ? 7.328 -1.855 -13.600 1.00 98.06 117 LEU A N 1
ATOM 892 C CA . LEU A 1 117 ? 7.303 -1.624 -12.161 1.00 98.06 117 LEU A CA 1
ATOM 893 C C . LEU A 1 117 ? 6.664 -0.269 -11.815 1.00 98.06 117 LEU A C 1
ATOM 895 O O . LEU A 1 117 ? 5.799 -0.203 -10.944 1.00 98.06 117 LEU A O 1
ATOM 899 N N . ASP A 1 118 ? 7.000 0.791 -12.549 1.00 98.44 118 ASP A N 1
ATOM 900 C CA . ASP A 1 118 ? 6.387 2.109 -12.363 1.00 98.44 118 ASP A CA 1
ATOM 901 C C . ASP A 1 118 ? 4.885 2.103 -12.687 1.00 98.44 118 ASP A C 1
ATOM 903 O O . ASP A 1 118 ? 4.072 2.646 -11.934 1.00 98.44 118 ASP A O 1
ATOM 907 N N . ALA A 1 119 ? 4.493 1.441 -13.779 1.00 98.62 119 ALA A N 1
ATOM 908 C CA . ALA A 1 119 ? 3.089 1.245 -14.126 1.00 98.62 119 ALA A CA 1
ATOM 909 C C . ALA A 1 119 ? 2.357 0.409 -13.062 1.00 98.62 119 ALA A C 1
ATOM 911 O O . ALA A 1 119 ? 1.217 0.721 -12.717 1.00 98.62 119 ALA A O 1
ATOM 912 N N . THR A 1 120 ? 3.020 -0.601 -12.491 1.00 98.69 120 THR A N 1
ATOM 913 C CA . THR A 1 120 ? 2.490 -1.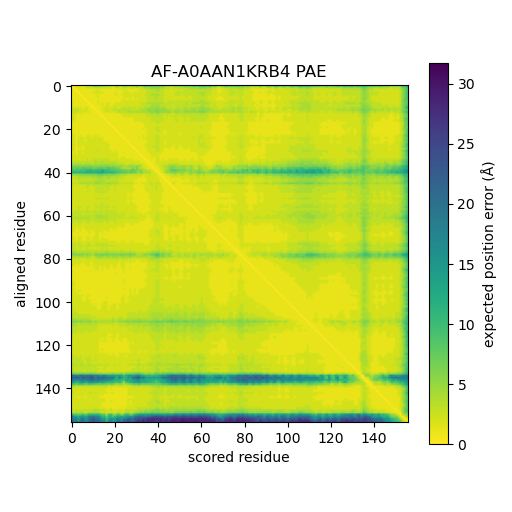409 -11.381 1.00 98.69 120 THR A CA 1
ATOM 914 C C . THR A 1 120 ? 2.219 -0.537 -10.160 1.00 98.69 120 THR A C 1
ATOM 916 O O . THR A 1 120 ? 1.120 -0.592 -9.620 1.00 98.69 120 THR A O 1
ATOM 919 N N . ALA A 1 121 ? 3.169 0.316 -9.765 1.00 98.44 121 ALA A N 1
ATOM 920 C CA . ALA A 1 121 ? 3.002 1.232 -8.636 1.00 98.44 121 ALA A CA 1
ATOM 921 C C . ALA A 1 121 ? 1.867 2.244 -8.876 1.00 98.44 121 ALA A C 1
ATOM 923 O O . ALA A 1 121 ? 1.045 2.486 -7.995 1.00 98.44 121 ALA A O 1
ATOM 924 N N . SER A 1 122 ? 1.777 2.801 -10.088 1.00 98.44 122 SER A N 1
ATOM 925 C CA . SER A 1 122 ? 0.678 3.695 -10.482 1.00 98.44 122 SER A CA 1
ATOM 926 C C . SER A 1 122 ? -0.686 3.000 -10.377 1.00 98.44 122 SER A C 1
ATOM 928 O O . SER A 1 122 ? -1.631 3.535 -9.787 1.00 98.44 122 SER A O 1
ATOM 930 N N . CYS A 1 123 ? -0.750 1.763 -10.872 1.00 98.56 123 CYS A N 1
ATOM 931 C CA . CYS A 1 123 ? -1.930 0.915 -10.827 1.00 98.56 123 CYS A CA 1
ATOM 932 C C . CYS A 1 123 ? -2.330 0.544 -9.399 1.00 98.56 123 CYS A C 1
ATOM 934 O O . CYS A 1 123 ? -3.509 0.625 -9.074 1.00 98.56 123 CYS A O 1
ATOM 936 N N . TYR A 1 124 ? -1.375 0.199 -8.537 1.00 98.19 124 TYR A N 1
ATOM 937 C CA . TYR A 1 124 ? -1.645 -0.119 -7.136 1.00 98.19 124 TYR A CA 1
ATOM 938 C C . TYR A 1 124 ? -2.276 1.071 -6.404 1.00 98.19 124 TYR A C 1
ATOM 940 O O . TYR A 1 124 ? -3.283 0.929 -5.721 1.00 98.19 124 TYR A O 1
ATOM 948 N N . PHE A 1 125 ? -1.738 2.270 -6.633 1.00 96.56 125 PHE A N 1
ATOM 949 C CA . PHE A 1 125 ? -2.222 3.500 -6.012 1.00 96.56 125 PHE A CA 1
ATOM 950 C C . PHE A 1 125 ? -3.629 3.924 -6.462 1.00 96.56 125 PHE A C 1
ATOM 952 O O . PHE A 1 125 ? -4.360 4.548 -5.697 1.00 96.56 125 PHE A O 1
ATOM 959 N N . SER A 1 126 ? -3.987 3.684 -7.726 1.00 95.12 126 SER A N 1
ATOM 960 C CA . SER A 1 126 ? -5.115 4.393 -8.360 1.00 95.12 126 SER A CA 1
ATOM 961 C C . SER A 1 126 ? -5.955 3.570 -9.336 1.00 95.12 126 SER A C 1
ATOM 963 O O . SER A 1 126 ? -6.854 4.097 -9.992 1.00 95.12 126 SER A O 1
ATOM 965 N N . GLY A 1 127 ? -5.644 2.287 -9.489 1.00 96.50 127 GLY A N 1
ATOM 966 C CA . GLY A 1 127 ? -6.308 1.372 -10.413 1.00 96.50 127 GLY A CA 1
ATOM 967 C C . GLY A 1 127 ? -5.949 1.558 -11.892 1.00 96.50 127 GLY A C 1
ATOM 968 O O . GLY A 1 127 ? -6.410 0.767 -12.716 1.00 96.50 127 GLY A O 1
ATOM 969 N N . ASN A 1 128 ? -5.130 2.554 -12.251 1.00 97.50 128 ASN A N 1
ATOM 970 C CA . ASN A 1 128 ? -4.746 2.852 -13.634 1.00 97.50 128 ASN A CA 1
ATOM 971 C C . ASN A 1 128 ? -3.251 3.193 -13.771 1.00 97.50 128 ASN A C 1
ATOM 973 O O . ASN A 1 128 ? -2.557 3.428 -12.788 1.00 97.50 128 ASN A O 1
ATOM 977 N N . PHE A 1 129 ? -2.742 3.228 -15.004 1.00 98.12 129 PHE A N 1
ATOM 978 C CA . PHE A 1 129 ? -1.309 3.407 -15.253 1.00 98.12 129 PHE A CA 1
ATOM 979 C C . PHE A 1 129 ? -0.835 4.864 -15.282 1.00 98.12 129 PHE A C 1
ATOM 981 O O . PHE A 1 129 ? 0.364 5.087 -15.380 1.00 98.12 129 PHE A O 1
ATOM 988 N N . THR A 1 130 ? -1.709 5.865 -15.153 1.00 96.62 130 THR A N 1
ATOM 989 C CA . THR A 1 130 ? -1.345 7.280 -15.355 1.00 96.62 130 THR A CA 1
ATOM 990 C C . THR A 1 130 ? -1.388 8.108 -14.075 1.00 96.62 130 THR A C 1
ATOM 992 O O . THR A 1 130 ? -0.473 8.889 -13.825 1.00 96.62 130 THR A O 1
ATOM 995 N N . THR A 1 131 ? -2.401 7.942 -13.223 1.00 95.88 131 THR A N 1
ATOM 996 C CA . THR A 1 131 ? -2.618 8.816 -12.060 1.00 95.88 131 THR A CA 1
ATOM 997 C C . THR A 1 131 ? -1.443 8.811 -11.079 1.00 95.88 131 THR A C 1
ATOM 999 O O . THR A 1 131 ? -1.110 9.859 -10.534 1.00 95.88 131 THR A O 1
ATOM 1002 N N . GLY A 1 132 ? -0.740 7.691 -10.889 1.00 96.00 132 GLY A N 1
ATOM 1003 C CA . GLY A 1 132 ? 0.432 7.635 -10.008 1.00 96.00 132 GLY A CA 1
ATOM 1004 C C . GLY A 1 132 ? 1.612 8.508 -10.453 1.00 96.00 132 GLY A C 1
ATOM 1005 O O . GLY A 1 132 ? 2.457 8.852 -9.621 1.00 96.00 132 GLY A O 1
ATOM 1006 N N . PHE A 1 133 ? 1.655 8.915 -11.724 1.00 96.62 133 PHE A N 1
ATOM 1007 C CA . PHE A 1 133 ? 2.649 9.849 -12.261 1.00 96.62 133 PHE A CA 1
ATOM 1008 C C . PHE A 1 133 ? 2.266 11.318 -12.053 1.00 96.62 133 PHE A C 1
ATOM 1010 O O . PHE A 1 133 ? 3.102 12.204 -12.234 1.00 96.62 133 PHE A O 1
ATOM 1017 N N . HIS A 1 134 ? 1.029 11.596 -11.636 1.00 92.31 134 HIS A N 1
ATOM 1018 C CA . HIS A 1 134 ? 0.500 12.949 -11.541 1.00 92.31 134 HIS A CA 1
ATOM 1019 C C . HIS A 1 134 ? -0.040 13.238 -10.138 1.00 92.31 134 HIS A C 1
ATOM 1021 O O . HIS A 1 134 ? -1.036 12.677 -9.692 1.00 92.31 134 HIS A O 1
ATOM 1027 N N . ARG A 1 135 ? 0.582 14.195 -9.443 1.00 76.88 135 ARG A N 1
ATOM 1028 C CA . ARG A 1 135 ? -0.013 14.858 -8.277 1.00 76.88 135 ARG A CA 1
ATOM 1029 C C . ARG A 1 135 ? 0.204 16.365 -8.395 1.00 76.88 135 ARG A C 1
ATOM 1031 O O . ARG A 1 135 ? 1.345 16.802 -8.330 1.00 76.88 135 ARG A O 1
ATOM 1038 N N . PRO A 1 136 ? -0.865 17.173 -8.516 1.00 59.59 136 PRO A N 1
ATOM 1039 C CA . PRO A 1 136 ? -0.741 18.632 -8.547 1.00 59.59 136 PRO A CA 1
ATOM 1040 C C . PRO A 1 136 ? -0.192 19.230 -7.240 1.00 59.59 136 PRO A C 1
ATOM 1042 O O . PRO A 1 136 ? 0.290 20.357 -7.232 1.00 59.59 136 PRO A O 1
ATOM 1045 N N . LYS A 1 137 ? -0.280 18.490 -6.124 1.00 65.69 137 LYS A N 1
ATOM 1046 C CA . LYS A 1 137 ? 0.253 18.873 -4.810 1.00 65.69 137 LYS A CA 1
ATOM 1047 C C . LYS A 1 137 ? 1.105 17.730 -4.243 1.00 65.69 137 LYS A C 1
ATOM 1049 O O . LYS A 1 137 ? 0.576 16.654 -3.955 1.00 65.69 137 LYS A O 1
ATOM 1054 N N . GLY A 1 138 ? 2.402 17.984 -4.063 1.00 78.69 138 GLY A N 1
ATOM 1055 C CA . GLY A 1 138 ? 3.384 17.026 -3.538 1.00 78.69 138 GLY A CA 1
ATOM 1056 C C . GLY A 1 138 ? 4.011 16.116 -4.601 1.00 78.69 138 GLY A C 1
ATOM 1057 O O . GLY A 1 138 ? 3.764 16.262 -5.794 1.00 78.69 138 GLY A O 1
ATOM 1058 N N . ASN A 1 139 ? 4.835 15.166 -4.154 1.00 88.81 139 ASN A N 1
ATOM 1059 C CA . ASN A 1 139 ? 5.534 14.243 -5.050 1.00 88.81 139 ASN A CA 1
ATOM 1060 C C . ASN A 1 139 ? 4.569 13.187 -5.626 1.00 88.81 139 ASN A C 1
ATOM 1062 O O . ASN A 1 139 ? 3.782 12.616 -4.859 1.00 88.81 139 ASN A O 1
ATOM 1066 N N . PRO A 1 140 ? 4.648 12.873 -6.936 1.00 95.50 140 PRO A N 1
ATOM 1067 C CA . PRO A 1 140 ? 3.913 11.762 -7.532 1.00 95.50 140 PRO A CA 1
ATOM 1068 C C . PRO A 1 140 ? 4.156 10.443 -6.797 1.00 95.50 140 PRO A C 1
ATOM 1070 O O . PRO A 1 140 ? 5.235 10.211 -6.241 1.00 95.50 140 PRO A O 1
ATOM 1073 N N . TYR A 1 141 ? 3.155 9.563 -6.813 1.00 96.06 141 TYR A N 1
ATOM 1074 C CA . TYR A 1 141 ? 3.232 8.275 -6.129 1.00 96.06 141 TYR A CA 1
ATOM 1075 C C . TYR A 1 141 ? 4.385 7.424 -6.667 1.00 96.06 141 TYR A C 1
ATOM 1077 O O . TYR A 1 141 ? 5.193 6.929 -5.888 1.00 96.06 141 TYR A O 1
ATOM 1085 N N . VAL A 1 142 ? 4.531 7.350 -7.994 1.00 97.69 142 VAL A N 1
ATOM 1086 C CA . VAL A 1 142 ? 5.622 6.608 -8.643 1.00 97.69 142 VAL A CA 1
ATOM 1087 C C . VAL A 1 142 ? 6.992 7.148 -8.222 1.00 97.69 142 VAL A C 1
ATOM 1089 O O . VAL A 1 142 ? 7.903 6.375 -7.943 1.00 97.69 142 VAL A O 1
ATOM 1092 N N . THR A 1 143 ? 7.145 8.467 -8.082 1.00 96.81 143 THR A N 1
ATOM 1093 C CA . THR A 1 143 ? 8.393 9.067 -7.583 1.00 96.81 143 THR A CA 1
ATOM 1094 C C . THR A 1 143 ? 8.691 8.625 -6.150 1.00 96.81 143 THR A C 1
ATOM 1096 O O . THR A 1 143 ? 9.809 8.208 -5.855 1.00 96.81 143 THR A O 1
ATOM 1099 N N . ARG A 1 144 ? 7.694 8.659 -5.254 1.00 96.56 144 ARG A N 1
ATOM 1100 C CA . ARG A 1 144 ? 7.845 8.182 -3.867 1.00 96.56 144 ARG A CA 1
ATOM 1101 C C . ARG A 1 144 ? 8.200 6.695 -3.820 1.00 96.56 144 ARG A C 1
ATOM 1103 O O . ARG A 1 144 ? 9.102 6.326 -3.072 1.00 96.56 144 ARG A O 1
ATOM 1110 N N . PHE A 1 145 ? 7.536 5.882 -4.641 1.00 97.38 145 PHE A N 1
ATOM 1111 C CA . PHE A 1 145 ? 7.813 4.457 -4.778 1.00 97.38 145 PHE A CA 1
ATOM 1112 C C . PHE A 1 145 ? 9.254 4.206 -5.235 1.00 97.38 145 PHE A C 1
ATOM 1114 O O . PHE A 1 145 ? 9.972 3.482 -4.558 1.00 97.38 145 PHE A O 1
ATOM 1121 N N . ARG A 1 146 ? 9.730 4.864 -6.302 1.00 96.81 146 ARG A N 1
ATOM 1122 C CA . ARG A 1 146 ? 11.122 4.735 -6.777 1.00 96.81 146 ARG A CA 1
ATOM 1123 C C . ARG A 1 146 ? 12.137 5.064 -5.682 1.00 96.81 146 ARG A C 1
ATOM 1125 O O . ARG A 1 146 ? 13.113 4.339 -5.514 1.00 96.81 146 ARG A O 1
ATOM 1132 N N . HIS A 1 147 ? 11.899 6.132 -4.915 1.00 96.00 147 HIS A N 1
ATOM 1133 C CA . HIS A 1 147 ? 12.763 6.483 -3.786 1.00 96.00 147 HIS A CA 1
ATOM 1134 C C . HIS A 1 147 ? 12.736 5.431 -2.675 1.00 96.00 147 HIS A C 1
ATOM 1136 O O . HIS A 1 147 ? 13.786 5.143 -2.110 1.00 96.00 147 HIS A O 1
ATOM 1142 N N . ALA A 1 148 ? 11.567 4.877 -2.344 1.00 96.31 148 ALA A N 1
ATOM 1143 C CA . ALA A 1 148 ? 11.456 3.812 -1.351 1.00 96.31 148 ALA A CA 1
ATOM 1144 C C . ALA A 1 148 ? 12.138 2.526 -1.823 1.00 96.31 148 ALA A C 1
ATOM 1146 O O . ALA A 1 148 ? 13.003 2.005 -1.130 1.00 96.31 148 ALA A O 1
ATOM 1147 N N . TYR A 1 149 ? 11.846 2.096 -3.047 1.00 96.56 149 TYR A N 1
ATOM 1148 C CA . TYR A 1 149 ? 12.455 0.936 -3.681 1.00 96.56 149 TYR A CA 1
ATOM 1149 C C . TYR A 1 149 ? 13.985 1.022 -3.685 1.00 96.56 149 TYR A C 1
ATOM 1151 O O . TYR A 1 149 ? 14.649 0.081 -3.262 1.00 96.56 149 TYR A O 1
ATOM 1159 N N . ALA A 1 150 ? 14.550 2.174 -4.064 1.00 95.75 150 ALA A N 1
ATOM 1160 C CA . ALA A 1 150 ? 15.996 2.377 -4.081 1.00 95.75 150 ALA A CA 1
ATOM 1161 C C . ALA A 1 150 ? 16.654 2.281 -2.693 1.00 95.75 150 ALA A C 1
ATOM 1163 O O . ALA A 1 150 ? 17.795 1.839 -2.613 1.00 95.75 150 ALA A O 1
ATOM 1164 N N . ARG A 1 151 ? 15.967 2.660 -1.602 1.00 93.56 151 ARG A N 1
ATOM 1165 C CA . ARG A 1 151 ? 16.507 2.490 -0.237 1.00 93.56 151 ARG A CA 1
ATOM 1166 C C . ARG A 1 151 ? 16.659 1.019 0.139 1.00 93.56 151 ARG A C 1
ATOM 1168 O O . ARG A 1 151 ? 17.611 0.675 0.828 1.00 93.56 151 ARG A O 1
ATOM 1175 N N . HIS A 1 152 ? 15.763 0.174 -0.359 1.00 89.81 152 HIS A N 1
ATOM 1176 C CA . HIS A 1 152 ? 15.753 -1.265 -0.093 1.00 89.81 152 HIS A CA 1
ATOM 1177 C C . HIS A 1 152 ? 16.638 -2.068 -1.064 1.00 89.81 152 HIS A C 1
ATOM 1179 O O . HIS A 1 152 ? 16.865 -3.250 -0.843 1.00 89.81 152 HIS A O 1
ATOM 1185 N N . SER A 1 153 ? 17.206 -1.439 -2.106 1.00 75.25 153 SER A N 1
ATOM 1186 C CA . SER A 1 153 ? 18.159 -2.082 -3.035 1.00 75.25 153 SER A CA 1
ATOM 1187 C C . SER A 1 153 ? 19.545 -2.347 -2.430 1.00 75.25 153 SER A C 1
ATOM 1189 O O . SER A 1 153 ? 20.323 -3.087 -3.022 1.00 75.25 153 SER A O 1
ATOM 1191 N N . PHE A 1 154 ? 19.894 -1.693 -1.318 1.00 56.84 154 PHE A N 1
ATOM 1192 C CA . PHE A 1 154 ? 21.259 -1.682 -0.765 1.00 56.84 154 PHE A CA 1
ATOM 1193 C C . PHE A 1 154 ? 21.389 -2.406 0.584 1.00 56.84 154 PHE A C 1
ATOM 1195 O O . PHE A 1 154 ? 22.437 -2.314 1.218 1.00 56.84 154 PHE A O 1
ATOM 1202 N N . VAL A 1 155 ? 20.332 -3.082 1.043 1.00 51.62 155 VAL A N 1
ATOM 1203 C CA . VAL A 1 155 ? 20.260 -3.703 2.383 1.00 51.62 155 VAL A CA 1
ATOM 1204 C C . VAL A 1 155 ? 20.265 -5.242 2.308 1.00 51.62 155 VAL A C 1
ATOM 1206 O O . VAL A 1 155 ? 19.951 -5.907 3.288 1.00 51.62 155 VAL A O 1
ATOM 1209 N N . GLN A 1 156 ? 20.648 -5.825 1.167 1.00 44.28 156 GLN A N 1
ATOM 1210 C CA . GLN A 1 156 ? 20.815 -7.278 1.004 1.00 44.28 156 GLN A CA 1
ATOM 1211 C C . GLN A 1 156 ? 22.285 -7.667 0.871 1.00 44.28 156 GLN A C 1
ATOM 1213 O O . GLN A 1 156 ? 23.005 -6.982 0.109 1.00 44.28 156 GLN A O 1
#

InterPro domains:
  IPR008258 Transglycosylase SLT domain 1 [PF01464] (7-106)
  IPR023346 Lysozyme-like domain superfamily [SSF53955] (9-106)

Foldseek 3Di:
DPQLVLLVPLDDQDDSLLLQLLLCVQPVQFLLDKDWPPDDDDDTDPDLVVSLVVVVVCVVVVTFMFGGSNRHTPVQDDSPQSCSPSSSVSVSLSVLLNVQLVVLCVVCVPDDPLLSNLQSQCCSVPVGRPQQCDDPPDHRRSVSSVVSSVVSVPPD

Mean predicted aligned error: 3.25 Å

Solvent-accessible surface area (backbone atoms only — not comparable to full-atom values)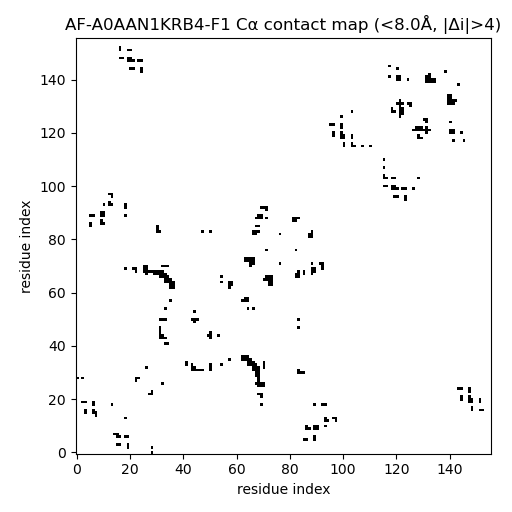: 8556 Å² total; per-residue (Å²): 132,65,59,71,61,46,32,59,66,49,44,87,83,52,62,35,50,58,50,52,16,45,20,52,76,60,30,64,71,34,44,41,31,67,50,39,74,94,62,89,79,74,82,68,42,93,42,68,72,52,28,51,55,50,49,53,54,41,50,75,70,70,44,57,42,23,39,8,30,51,40,48,45,57,92,78,56,59,91,88,51,63,48,60,42,67,46,54,23,48,38,55,39,41,50,52,41,46,56,28,33,57,49,27,44,70,75,44,74,86,60,53,73,65,56,29,50,44,28,15,49,4,18,62,76,64,77,36,67,57,58,15,73,58,42,100,75,69,80,21,54,30,60,54,39,54,58,36,33,58,63,51,70,76,76,121

pLDDT: mean 95.16, std 8.18, range [44.28, 98.81]

Organism: NCBI:txid689

Nearest PDB structures (foldseek):
  3gxr-assembly3_C  TM=6.957E-01  e=7.727E-02  Gadus morhua

Sequence (156 aa):
MDIPTLAATCQHQVHPQVIEAIIDIESSGRPYALAAVGETTLTQPVSEPDAYALLDTLIAAGKNVSAGLMQINQQHFDVDTPIFDPCTNITYGAQLLKDCHDRAKRQFPHDSPLVWLDATASCYFSGNFTTGFHRPKGNPYVTRFRHAYARHSFVQ

Radius of gyration: 15.33 Å; Cα contacts (8 Å, |Δi|>4): 223; chains: 1; bounding box: 42×34×44 Å

Secondary structure (DSSP, 8-state):
--HHHHHHHS-SSS-HHHHHHHHHHHTTT-TT-EEETT-S-----SSHHHHHHHHHHHHHTT--EEETTTTEEGGGS-TTS-TTSHHHHHHHHHHHHHHHHHHHHHHSTTS-HHHHHHHHHHHHHHSSSSGGG--SSS--HHHHHHHHHHHHTT--